Protein AF-A0A126QYE1-F1 (afdb_monomer)

Organism: Methanobrevibacter olleyae (NCBI:txid294671)

Radius of gyration: 22.03 Å; Cα contacts (8 Å, |Δi|>4): 77; chains: 1; bounding box: 41×44×83 Å

Secondary structure (DSSP, 8-state):
---------TTHHHHHHHHHHHHHHHHHHHHHHHHHHHHHHHHHHHHHHHTT-HHHHHHHHHHHHHHHHHHHHHHTT-GGGHHHHHHHHHHHHHHHHHHH-GGGGGGHHHHHHHHHHHHHHHHHHHTT-TTHHHHHHHHHHHHHHHHHHIIIIISPPPTT--HHHHHHHHHHHHT-

Mean predicted aligned error: 11.93 Å

pLDDT: mean 76.47, std 18.69, range [30.73, 95.38]

Foldseek 3Di:
DDDDDDDDDPDPPVVVVVVVLVVVVVLLVVLLVLLVVLLCLLVVCLVVLVVCPPVVLPVSLVVNLVSLVVNLVSQVVDPVCPVVSVLSVLLSVLSNLQSVDSVSSVCSVVSSVLSVLSSVLSVCVNVVHPCSVVSSVVSVVVSVVVSVCCVPPPDDQDPPDDPVVVVVVVVVVVVD

Nearest PDB structures (foldseek):
  6ch3-assembly1_B  TM=4.188E-01  e=4.923E-01  Salmonella enterica subsp. enterica serovar Typhimurium str. LT2
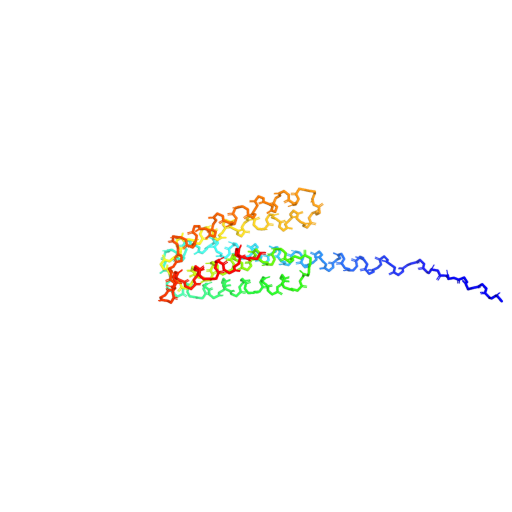  4tx5-assembly1_B  TM=2.269E-01  e=2.886E+00  Homo sapiens
  8to0-assembly1_C  TM=2.360E-01  e=3.908E+00  Mus musculus
  6jx6-assembly1_D  TM=2.656E-01  e=5.031E+00  Homo sapiens

Structure (mmCIF, N/CA/C/O backbone):
data_AF-A0A126QYE1-F1
#
_entry.id   AF-A0A126QYE1-F1
#
loop_
_atom_site.group_PDB
_atom_site.id
_atom_site.type_symbol
_atom_site.label_atom_id
_atom_site.label_alt_id
_atom_site.label_comp_id
_atom_site.label_asym_id
_atom_site.label_entity_id
_atom_site.label_seq_id
_atom_site.pdbx_PDB_ins_code
_atom_site.Cartn_x
_atom_site.Cartn_y
_atom_site.Cartn_z
_atom_site.occupancy
_atom_site.B_iso_or_equiv
_atom_site.auth_seq_id
_atom_site.auth_comp_id
_atom_site.auth_asym_id
_atom_site.auth_atom_id
_atom_site.pdbx_PDB_model_num
ATOM 1 N N . MET A 1 1 ? 14.320 -0.295 -64.058 1.00 38.69 1 MET A N 1
ATOM 2 C CA . MET A 1 1 ? 14.955 -0.564 -62.752 1.00 38.69 1 MET A CA 1
ATOM 3 C C . MET A 1 1 ? 15.307 0.781 -62.155 1.00 38.69 1 MET A C 1
ATOM 5 O O . MET A 1 1 ? 16.331 1.347 -62.508 1.00 38.69 1 MET A O 1
ATOM 9 N N . GLU A 1 2 ? 14.401 1.340 -61.362 1.00 30.92 2 GLU A N 1
ATOM 10 C CA . GLU A 1 2 ? 14.647 2.587 -60.639 1.00 30.92 2 GLU A CA 1
ATOM 11 C C . GLU A 1 2 ? 15.232 2.238 -59.271 1.00 30.92 2 GLU A C 1
ATOM 13 O O . GLU A 1 2 ? 14.629 1.503 -58.490 1.00 30.92 2 GLU A O 1
ATOM 18 N N . HIS A 1 3 ? 16.442 2.728 -59.012 1.00 32.00 3 HIS A N 1
ATOM 19 C CA . HIS A 1 3 ? 17.032 2.729 -57.683 1.00 32.00 3 HIS A CA 1
ATOM 20 C C . HIS A 1 3 ? 16.332 3.806 -56.852 1.00 32.00 3 HIS A C 1
ATOM 22 O O . HIS A 1 3 ? 16.563 4.995 -57.055 1.00 32.00 3 HIS A O 1
ATOM 28 N N . VAL A 1 4 ? 15.493 3.388 -55.906 1.00 31.09 4 VAL A N 1
ATOM 29 C CA . VAL A 1 4 ? 14.988 4.272 -54.853 1.00 31.09 4 VAL A CA 1
ATOM 30 C C . VAL A 1 4 ? 16.037 4.313 -53.745 1.00 31.09 4 VAL A C 1
ATOM 32 O O . VAL A 1 4 ? 16.202 3.362 -52.982 1.00 31.09 4 VAL A O 1
ATOM 35 N N . THR A 1 5 ? 16.785 5.408 -53.675 1.00 33.50 5 THR A N 1
ATOM 36 C CA . THR A 1 5 ? 17.627 5.746 -52.528 1.00 33.50 5 THR A CA 1
ATOM 37 C C . THR A 1 5 ? 16.750 6.339 -51.426 1.00 33.50 5 THR A C 1
ATOM 39 O O . THR A 1 5 ? 16.249 7.456 -51.536 1.00 33.50 5 THR A O 1
ATOM 42 N N . ASN A 1 6 ? 16.562 5.590 -50.337 1.00 32.25 6 ASN A N 1
ATOM 43 C CA . ASN A 1 6 ? 15.947 6.112 -49.119 1.00 32.25 6 ASN A CA 1
ATOM 44 C C . ASN A 1 6 ? 16.922 7.071 -48.420 1.00 32.25 6 ASN A C 1
ATOM 46 O O . ASN A 1 6 ? 17.883 6.646 -47.781 1.00 32.25 6 ASN A O 1
ATOM 50 N N . ASN A 1 7 ? 16.653 8.372 -48.530 1.00 30.73 7 ASN A N 1
ATOM 51 C CA . ASN A 1 7 ? 17.264 9.400 -47.692 1.00 30.73 7 ASN A CA 1
ATOM 52 C C . ASN A 1 7 ? 16.690 9.301 -46.270 1.00 30.73 7 ASN A C 1
ATOM 54 O O . ASN A 1 7 ? 15.554 9.702 -46.020 1.00 30.73 7 ASN A O 1
ATOM 58 N N . ILE A 1 8 ? 17.484 8.794 -45.328 1.00 38.12 8 ILE A N 1
ATOM 59 C CA . ILE A 1 8 ? 17.192 8.902 -43.895 1.00 38.12 8 ILE A CA 1
ATOM 60 C C . ILE A 1 8 ? 17.607 10.310 -43.451 1.00 38.12 8 ILE A C 1
ATOM 62 O O . ILE A 1 8 ? 18.790 10.643 -43.468 1.00 38.12 8 ILE A O 1
ATOM 66 N N . MET A 1 9 ? 16.642 11.150 -43.059 1.00 36.06 9 MET A N 1
ATOM 67 C CA . MET A 1 9 ? 16.925 12.440 -42.417 1.00 36.06 9 MET A CA 1
ATOM 68 C C . MET A 1 9 ? 17.463 12.218 -40.989 1.00 36.06 9 MET A C 1
ATOM 70 O O . MET A 1 9 ? 16.742 11.653 -40.159 1.00 36.06 9 MET A O 1
ATOM 74 N N . PRO A 1 10 ? 18.673 12.699 -40.650 1.00 39.03 10 PRO A N 1
ATOM 75 C CA . PRO A 1 10 ? 19.193 12.641 -39.293 1.00 39.03 10 PRO A CA 1
ATOM 76 C C . PRO A 1 10 ? 18.601 13.808 -38.490 1.00 39.03 10 PRO A C 1
ATOM 78 O O . PRO A 1 10 ? 18.886 14.968 -38.768 1.00 39.03 10 PRO A O 1
ATOM 81 N N . GLY A 1 11 ? 17.737 13.519 -37.513 1.00 41.34 11 GLY A N 1
ATOM 82 C CA . GLY A 1 11 ? 17.263 14.550 -36.576 1.00 41.34 11 GLY A CA 1
ATOM 83 C C . GLY A 1 11 ? 15.919 14.296 -35.894 1.00 41.34 11 GLY A C 1
ATOM 84 O O . GLY A 1 11 ? 15.690 14.824 -34.813 1.00 41.34 11 GLY A O 1
ATOM 85 N N . LYS A 1 12 ? 15.035 13.458 -36.454 1.00 33.12 12 LYS A N 1
ATOM 86 C CA . LYS A 1 12 ? 13.706 13.206 -35.851 1.00 33.12 12 LYS A CA 1
ATOM 87 C C . LYS A 1 12 ? 13.670 12.106 -34.783 1.00 33.12 12 LYS A C 1
ATOM 89 O O . LYS A 1 12 ? 12.754 12.099 -33.972 1.00 33.12 12 LYS A O 1
ATOM 94 N N . SER A 1 13 ? 14.661 11.212 -34.742 1.00 33.72 13 SER A N 1
ATOM 95 C CA . SER A 1 13 ? 14.666 10.077 -33.801 1.00 33.72 13 SER A CA 1
ATOM 96 C C . SER A 1 13 ? 15.082 10.448 -32.372 1.00 33.72 13 SER A C 1
ATOM 98 O O . SER A 1 13 ? 14.733 9.733 -31.442 1.00 33.72 13 SER A O 1
ATOM 100 N N . ILE A 1 14 ? 15.825 11.543 -32.186 1.00 36.34 14 ILE A N 1
ATOM 101 C CA . ILE A 1 14 ? 16.413 11.902 -30.883 1.00 36.34 14 ILE A CA 1
ATOM 102 C C . ILE A 1 14 ? 15.416 12.701 -30.024 1.00 36.34 14 ILE A C 1
ATOM 104 O O . ILE A 1 14 ? 15.383 12.541 -28.809 1.00 36.34 14 ILE A O 1
ATOM 108 N N . ILE A 1 15 ? 14.555 13.503 -30.660 1.00 35.28 15 ILE A N 1
ATOM 109 C CA . ILE A 1 15 ? 13.622 14.415 -29.976 1.00 35.28 15 ILE A CA 1
ATOM 110 C C . ILE A 1 15 ? 12.468 13.642 -29.312 1.00 35.28 15 ILE A C 1
ATOM 112 O O . ILE A 1 15 ? 12.105 13.920 -28.176 1.00 35.28 15 ILE A O 1
ATOM 116 N N . ILE A 1 16 ? 11.945 12.599 -29.970 1.00 35.03 16 ILE A N 1
ATOM 117 C CA . ILE A 1 16 ? 10.863 11.771 -29.408 1.00 35.03 16 ILE A CA 1
ATOM 118 C C . ILE A 1 16 ? 11.362 10.991 -28.184 1.00 35.03 16 ILE A C 1
ATOM 120 O O . ILE A 1 16 ? 10.652 10.892 -27.188 1.00 35.03 16 ILE A O 1
ATOM 124 N N . GLN A 1 17 ? 12.600 10.487 -28.229 1.00 34.75 17 GLN A N 1
ATOM 125 C CA . GLN A 1 17 ? 13.219 9.788 -27.104 1.00 34.75 17 GLN A CA 1
ATOM 126 C C . GLN A 1 17 ? 13.486 10.741 -25.931 1.00 34.75 17 GLN A C 1
ATOM 128 O O . GLN A 1 17 ? 13.186 10.386 -24.795 1.00 34.75 17 GLN A O 1
ATOM 133 N N . SER A 1 18 ? 13.981 11.961 -26.181 1.00 38.16 18 SER A N 1
ATOM 134 C CA . SER A 1 18 ? 14.217 12.937 -25.108 1.00 38.16 18 SER A CA 1
ATOM 135 C C . SER A 1 18 ? 12.928 13.427 -24.452 1.00 38.16 18 SER A C 1
ATOM 137 O O . SER A 1 18 ? 12.895 13.593 -23.234 1.00 38.16 18 SER A O 1
ATOM 139 N N . ASP A 1 19 ? 11.857 13.612 -25.226 1.00 31.66 19 ASP A N 1
ATOM 140 C CA . ASP A 1 19 ? 10.563 14.047 -24.694 1.00 31.66 19 ASP A CA 1
ATOM 141 C C . ASP A 1 19 ? 9.901 12.941 -23.862 1.00 31.66 19 ASP A C 1
ATOM 143 O O . ASP A 1 19 ? 9.426 13.229 -22.762 1.00 31.66 19 ASP A O 1
ATOM 147 N N . TYR A 1 20 ? 9.971 11.678 -24.308 1.00 44.31 20 TYR A N 1
ATOM 148 C CA . TYR A 1 20 ? 9.524 10.509 -23.533 1.00 44.31 20 TYR A CA 1
ATOM 149 C C . TYR A 1 20 ? 10.318 10.335 -22.233 1.00 44.31 20 TYR A C 1
ATOM 151 O O . TYR A 1 20 ? 9.738 10.086 -21.179 1.00 44.31 20 TYR A O 1
ATOM 159 N N . ILE A 1 21 ? 11.643 10.512 -22.285 1.00 51.72 21 ILE A N 1
ATOM 160 C CA . ILE A 1 21 ? 12.515 10.441 -21.104 1.00 51.72 21 ILE A CA 1
ATOM 161 C C . ILE A 1 21 ? 12.197 11.588 -20.129 1.00 51.72 21 ILE A C 1
ATOM 163 O O . ILE A 1 21 ? 12.148 11.365 -18.920 1.00 51.72 21 ILE A O 1
ATOM 167 N N . SER A 1 22 ? 11.924 12.803 -20.625 1.00 52.38 22 SER A N 1
ATOM 168 C CA . SER A 1 22 ? 11.596 13.954 -19.768 1.00 52.38 22 SER A CA 1
ATOM 169 C C . SER A 1 22 ? 10.194 13.870 -19.148 1.00 52.38 22 SER A C 1
ATOM 171 O O . SER A 1 22 ? 10.013 14.255 -17.991 1.00 52.38 22 SER A O 1
ATOM 173 N N . GLN A 1 23 ? 9.208 13.341 -19.882 1.00 56.47 23 GLN A N 1
ATOM 174 C CA . GLN A 1 23 ? 7.863 13.084 -19.360 1.00 56.47 23 GLN A CA 1
ATOM 175 C C . GLN A 1 23 ? 7.877 11.931 -18.354 1.00 56.47 23 GLN A C 1
ATOM 177 O O . GLN A 1 23 ? 7.268 12.056 -17.294 1.00 56.47 23 GLN A O 1
ATOM 182 N N . GLY A 1 24 ? 8.652 10.875 -18.623 1.00 60.72 24 GLY A N 1
ATOM 183 C CA . GLY A 1 24 ? 8.897 9.788 -17.676 1.00 60.72 24 GLY A CA 1
ATOM 184 C C . GLY A 1 24 ? 9.539 10.285 -16.379 1.00 60.72 24 GLY A C 1
ATOM 185 O O . GLY A 1 24 ? 9.059 9.965 -15.300 1.00 60.72 24 GLY A O 1
ATOM 186 N N . ALA A 1 25 ? 10.555 11.152 -16.457 1.00 63.41 25 ALA A N 1
ATOM 187 C CA . ALA A 1 25 ? 11.195 11.736 -15.275 1.00 63.41 25 ALA A CA 1
ATOM 188 C C . ALA A 1 25 ? 10.229 12.557 -14.401 1.00 63.41 25 ALA A C 1
ATOM 190 O O . ALA A 1 25 ? 10.211 12.381 -13.183 1.00 63.41 25 ALA A O 1
ATOM 191 N N . LYS A 1 26 ? 9.391 13.406 -15.012 1.00 69.69 26 LYS A N 1
ATOM 192 C CA . LYS A 1 26 ? 8.373 14.191 -14.289 1.00 69.69 26 LYS A CA 1
ATOM 193 C C . LYS A 1 26 ? 7.278 13.314 -13.683 1.00 69.69 26 LYS A C 1
ATOM 195 O O . LYS A 1 26 ? 6.835 13.589 -12.572 1.00 69.69 26 LYS A O 1
ATOM 200 N N . PHE A 1 27 ? 6.874 12.261 -14.393 1.00 73.19 27 PHE A N 1
ATOM 201 C CA . PHE A 1 27 ? 5.970 11.241 -13.870 1.00 73.19 27 PHE A CA 1
ATOM 202 C C . PHE A 1 27 ? 6.562 10.578 -12.617 1.00 73.19 27 PHE A C 1
ATOM 204 O O . PHE A 1 27 ? 5.890 10.508 -11.590 1.00 73.19 27 PHE A O 1
ATOM 211 N N . TYR A 1 28 ? 7.842 10.190 -12.656 1.00 73.38 28 TYR A N 1
ATOM 212 C CA . TYR A 1 28 ? 8.524 9.580 -11.510 1.00 73.38 28 TYR A CA 1
ATOM 213 C C . TYR A 1 28 ? 8.600 10.482 -10.296 1.00 73.38 28 TYR A C 1
ATOM 215 O O . TYR A 1 28 ? 8.347 10.028 -9.185 1.00 73.38 28 TYR A O 1
ATOM 223 N N . ASP A 1 29 ? 8.958 11.747 -10.497 1.00 79.94 29 ASP A N 1
ATOM 224 C CA . ASP A 1 29 ? 9.038 12.691 -9.389 1.00 79.94 29 ASP A CA 1
ATOM 225 C C . ASP A 1 29 ? 7.658 12.918 -8.769 1.00 79.94 29 ASP A C 1
ATOM 227 O O . ASP A 1 29 ? 7.537 12.900 -7.548 1.00 79.94 29 ASP A O 1
ATOM 231 N N . SER A 1 30 ? 6.607 13.035 -9.587 1.00 79.75 30 SER A N 1
ATOM 232 C CA . SER A 1 30 ? 5.231 13.166 -9.095 1.00 79.75 30 SER A CA 1
ATOM 233 C C . SER A 1 30 ? 4.785 11.946 -8.290 1.00 79.75 30 SER A C 1
ATOM 235 O O . SER A 1 30 ? 4.211 12.100 -7.217 1.00 79.75 30 SER A O 1
ATOM 237 N N . PHE A 1 31 ? 5.062 10.742 -8.786 1.00 82.56 31 PHE A N 1
ATOM 238 C CA . PHE A 1 31 ? 4.667 9.497 -8.136 1.00 82.56 31 PHE A CA 1
ATOM 239 C C . PHE A 1 31 ? 5.421 9.260 -6.818 1.00 82.56 31 PHE A C 1
ATOM 241 O O . PHE A 1 31 ? 4.807 8.994 -5.787 1.00 82.56 31 PHE A O 1
ATOM 248 N N . VAL A 1 32 ? 6.747 9.435 -6.813 1.00 86.50 32 VAL A N 1
ATOM 249 C CA . VAL A 1 32 ? 7.560 9.301 -5.592 1.00 86.50 32 VAL A CA 1
ATOM 250 C C . VAL A 1 32 ? 7.191 10.365 -4.560 1.00 86.50 32 VAL A C 1
ATOM 252 O O . VAL A 1 32 ? 7.166 10.064 -3.367 1.00 86.50 32 VAL A O 1
ATOM 255 N N . ASN A 1 33 ? 6.901 11.597 -4.984 1.00 87.81 33 ASN A N 1
ATOM 256 C CA . ASN A 1 33 ? 6.452 12.641 -4.065 1.00 87.81 33 ASN A CA 1
ATOM 257 C C . ASN A 1 33 ? 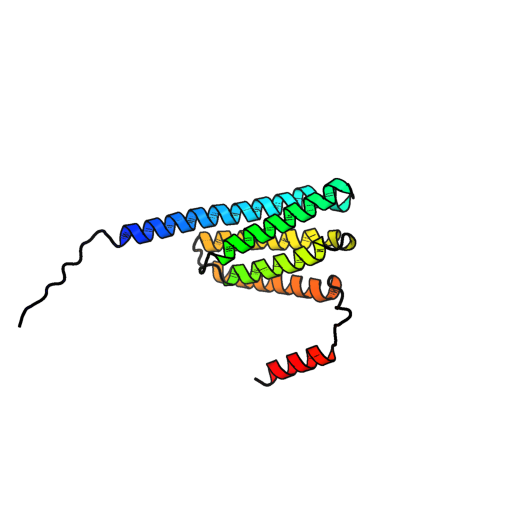5.086 12.303 -3.463 1.00 87.81 33 ASN A C 1
ATOM 259 O O . ASN A 1 33 ? 4.951 12.396 -2.250 1.00 87.81 33 ASN A O 1
ATOM 263 N N . ALA A 1 34 ? 4.130 11.814 -4.258 1.00 86.75 34 ALA A N 1
ATOM 264 C CA . ALA A 1 34 ? 2.830 11.383 -3.745 1.00 86.75 34 ALA A CA 1
ATOM 265 C C . ALA A 1 34 ? 2.960 10.237 -2.720 1.00 86.75 34 ALA A C 1
ATOM 267 O O . ALA A 1 34 ? 2.339 10.277 -1.661 1.00 86.75 34 ALA A O 1
ATOM 268 N N . LEU A 1 35 ? 3.838 9.255 -2.969 1.00 89.31 35 LEU A N 1
ATOM 269 C CA . LEU A 1 35 ? 4.141 8.196 -1.995 1.00 89.31 35 LEU A CA 1
ATOM 270 C C . LEU A 1 35 ? 4.773 8.742 -0.704 1.00 89.31 35 LEU A C 1
ATOM 272 O O . LEU A 1 35 ? 4.446 8.283 0.391 1.00 89.31 35 LEU A O 1
ATOM 276 N N . LYS A 1 36 ? 5.682 9.720 -0.810 1.00 90.88 36 LYS A N 1
ATOM 277 C CA . LYS A 1 36 ? 6.291 10.376 0.358 1.00 90.88 36 LYS A CA 1
ATOM 278 C C . LYS A 1 36 ? 5.263 11.172 1.156 1.00 90.88 36 LYS A C 1
ATOM 280 O O . LYS A 1 36 ? 5.252 11.057 2.376 1.00 90.88 36 LYS A O 1
ATOM 285 N N . GLU A 1 37 ? 4.385 11.912 0.487 1.00 89.06 37 GLU A N 1
ATOM 286 C CA . GLU A 1 37 ? 3.282 12.639 1.121 1.00 89.06 37 GLU A CA 1
ATOM 287 C C . GLU A 1 37 ? 2.346 11.674 1.854 1.00 89.06 37 GLU A C 1
ATOM 289 O O . GLU A 1 37 ? 2.059 11.882 3.031 1.00 89.06 37 GLU A O 1
ATOM 294 N N . LEU A 1 38 ? 1.954 10.561 1.225 1.00 88.69 38 LEU A N 1
ATOM 295 C CA . LEU A 1 38 ? 1.172 9.506 1.875 1.00 88.69 38 LEU A CA 1
ATOM 296 C C . LEU A 1 38 ? 1.887 8.957 3.120 1.00 88.69 38 LEU A C 1
ATOM 298 O O . LEU A 1 38 ? 1.288 8.868 4.195 1.00 88.69 38 LEU A O 1
ATOM 302 N N . LYS A 1 39 ? 3.182 8.636 3.007 1.00 90.31 39 LYS A N 1
ATOM 303 C CA . LYS A 1 39 ? 4.004 8.182 4.137 1.00 90.31 39 LYS A CA 1
ATOM 304 C C . LYS A 1 39 ? 4.025 9.209 5.268 1.00 90.31 39 LYS A C 1
ATOM 306 O O . LYS A 1 39 ? 3.911 8.822 6.430 1.00 90.31 39 LYS A O 1
ATOM 311 N N . GLU A 1 40 ? 4.171 10.494 4.962 1.00 86.06 40 GLU A N 1
ATOM 312 C CA . GLU A 1 40 ? 4.162 11.578 5.948 1.00 86.06 40 GLU A CA 1
ATOM 313 C C . GLU A 1 40 ? 2.785 11.752 6.597 1.00 86.06 40 GLU A C 1
ATOM 315 O O . GLU A 1 40 ? 2.705 11.921 7.817 1.00 86.06 40 GLU A O 1
ATOM 320 N N . ILE A 1 41 ? 1.697 11.659 5.825 1.00 81.75 41 ILE A N 1
ATOM 321 C CA . ILE A 1 41 ? 0.319 11.715 6.332 1.00 81.75 41 ILE A CA 1
ATOM 322 C C . ILE A 1 41 ? 0.082 10.580 7.324 1.00 81.75 41 ILE A C 1
ATOM 324 O O . ILE A 1 41 ? -0.410 10.837 8.422 1.00 81.75 41 ILE A O 1
ATOM 328 N N . ILE A 1 42 ? 0.454 9.347 6.974 1.00 81.94 42 ILE A N 1
ATO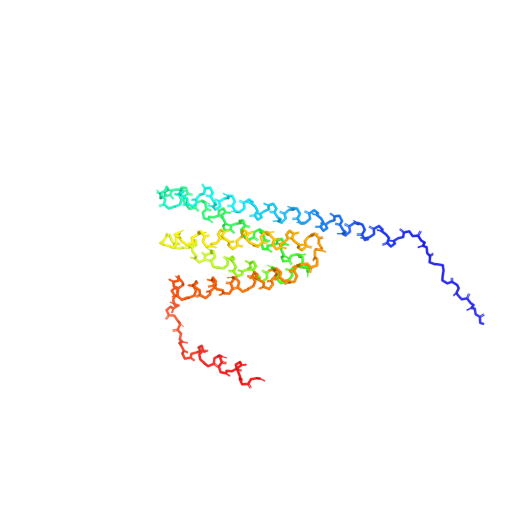M 329 C CA . ILE A 1 42 ? 0.284 8.201 7.869 1.00 81.94 42 ILE A CA 1
ATOM 330 C C . ILE A 1 42 ? 1.218 8.361 9.084 1.00 81.94 42 ILE A C 1
ATOM 332 O O . ILE A 1 42 ? 0.753 8.313 10.218 1.00 81.94 42 ILE A O 1
ATOM 336 N N . SER A 1 43 ? 2.504 8.672 8.887 1.00 79.25 43 SER A N 1
ATOM 337 C CA . SER A 1 43 ? 3.501 8.782 9.973 1.00 79.25 43 SER A CA 1
ATOM 338 C C . SER A 1 43 ? 3.158 9.870 10.995 1.00 79.25 43 SER A C 1
ATOM 340 O O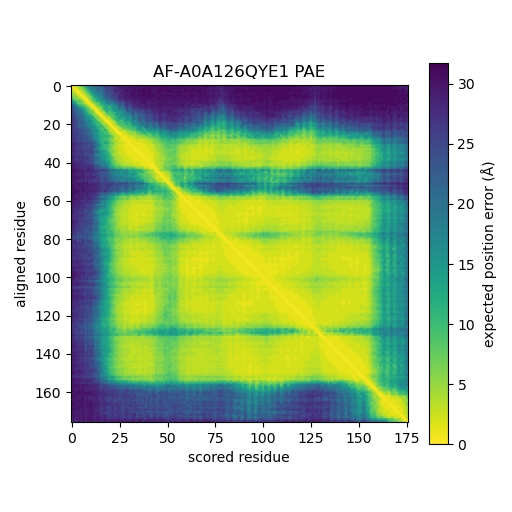 . SER A 1 43 ? 3.200 9.638 12.199 1.00 79.25 43 SER A O 1
ATOM 342 N N . SER A 1 44 ? 2.777 11.065 10.532 1.00 69.75 44 SER A N 1
ATOM 343 C CA . SER A 1 44 ? 2.442 12.207 11.400 1.00 69.75 44 SER A CA 1
ATOM 344 C C . SER A 1 44 ? 1.103 12.057 12.123 1.00 69.75 44 SER A C 1
ATOM 346 O O . SER A 1 44 ? 0.748 12.894 12.966 1.00 69.75 44 SER A O 1
ATOM 348 N N . LYS A 1 45 ? 0.327 11.025 11.770 1.00 65.00 45 LYS A N 1
ATOM 349 C CA . LYS A 1 45 ? -1.038 10.867 12.249 1.00 65.00 45 LYS A CA 1
ATOM 350 C C . LYS A 1 45 ? -1.355 9.481 12.815 1.00 65.00 45 LYS A C 1
ATOM 352 O O . LYS A 1 45 ? -2.384 9.391 13.464 1.00 65.00 45 LYS A O 1
ATOM 357 N N . VAL A 1 46 ? -0.485 8.469 12.722 1.00 64.94 46 VAL A N 1
ATOM 358 C CA . VAL A 1 46 ? -0.625 7.194 13.464 1.00 64.94 46 VAL A CA 1
ATOM 359 C C . VAL A 1 46 ? -0.777 7.454 14.965 1.00 64.94 46 VAL A C 1
ATOM 361 O O . VAL A 1 46 ? -1.730 6.966 15.561 1.00 64.94 46 VAL A O 1
ATOM 364 N N . GLU A 1 47 ? 0.047 8.320 15.564 1.00 62.31 47 GLU A N 1
ATOM 365 C CA . GLU A 1 47 ? -0.118 8.701 16.978 1.00 62.31 47 GLU A CA 1
ATOM 366 C C . GLU A 1 47 ? -1.467 9.397 17.239 1.00 62.31 47 GLU A C 1
ATOM 368 O O . GLU A 1 47 ? -2.158 9.086 18.205 1.00 62.31 47 GLU A O 1
ATOM 373 N N . LYS A 1 48 ? -1.911 10.298 16.353 1.00 63.44 48 LYS A N 1
ATOM 374 C CA . LYS A 1 48 ? -3.187 11.031 16.506 1.00 63.44 48 LYS A CA 1
ATOM 375 C C . LYS A 1 48 ? -4.418 10.140 16.307 1.00 63.44 48 LYS A C 1
ATOM 377 O O . LYS A 1 48 ? -5.438 10.338 16.965 1.00 63.44 48 LYS A O 1
ATOM 382 N N . ILE A 1 49 ? -4.315 9.165 15.405 1.00 61.88 49 ILE A N 1
ATOM 383 C CA . ILE A 1 49 ? -5.314 8.133 15.126 1.00 61.88 49 ILE A CA 1
ATOM 384 C C . ILE A 1 49 ? -5.450 7.215 16.343 1.00 61.88 49 ILE A C 1
ATOM 386 O O . ILE A 1 49 ? -6.561 6.996 16.823 1.00 61.88 49 ILE A O 1
ATOM 390 N N . VAL A 1 50 ? -4.324 6.727 16.872 1.00 59.00 50 VAL A N 1
ATOM 391 C CA . VAL A 1 50 ? -4.277 5.853 18.054 1.00 59.00 50 VAL A CA 1
ATOM 392 C C . VAL A 1 50 ? -4.775 6.582 19.312 1.00 59.00 50 VAL A C 1
ATOM 394 O O . VAL A 1 50 ? -5.414 5.967 20.164 1.00 59.00 50 VAL A O 1
ATOM 397 N N . HIS A 1 51 ? -4.558 7.898 19.421 1.00 64.88 51 HIS A N 1
ATOM 398 C CA . HIS A 1 51 ? -4.991 8.720 20.563 1.00 64.88 51 HIS A CA 1
ATOM 399 C C . HIS A 1 51 ? -6.383 9.372 20.422 1.00 64.88 51 HIS A C 1
ATOM 401 O O . HIS A 1 51 ? -6.800 10.122 21.303 1.00 64.88 51 HIS A O 1
ATOM 407 N N . ASN A 1 52 ? -7.149 9.002 19.391 1.00 55.62 52 ASN A N 1
ATOM 408 C CA . ASN A 1 52 ? -8.610 9.136 19.325 1.00 55.62 52 ASN A CA 1
ATOM 409 C C . ASN A 1 52 ? -9.189 10.573 19.358 1.00 55.62 52 ASN A C 1
ATOM 411 O O . ASN A 1 52 ? -10.200 10.846 20.009 1.00 55.62 52 ASN A O 1
ATOM 415 N N . GLU A 1 53 ? -8.614 11.501 18.589 1.00 61.28 53 GLU A N 1
ATOM 416 C CA . GLU A 1 53 ? -9.274 12.781 18.282 1.00 61.28 53 GLU A CA 1
ATOM 417 C C . GLU A 1 53 ? -10.400 12.559 17.240 1.00 61.28 53 GLU A C 1
ATOM 419 O O . GLU A 1 53 ? -10.187 12.649 16.029 1.00 61.28 53 GLU A O 1
ATOM 424 N N . GLU A 1 54 ? -11.618 12.227 17.696 1.00 54.84 54 GLU A N 1
ATOM 425 C CA . GLU A 1 54 ? -12.715 11.666 16.873 1.00 54.84 54 GLU A CA 1
ATOM 426 C C . GLU A 1 54 ? -12.997 12.390 15.543 1.00 54.84 54 GLU A C 1
ATOM 428 O O . GLU A 1 54 ? -13.086 11.736 14.500 1.00 54.84 54 GLU A O 1
ATOM 433 N N . LYS A 1 55 ? -13.106 13.726 15.535 1.00 54.75 55 LYS A N 1
ATOM 434 C CA . LYS A 1 55 ? -13.363 14.495 14.298 1.00 54.75 55 LYS A CA 1
ATOM 435 C C . LYS A 1 55 ? -12.157 14.552 13.359 1.00 54.75 55 LYS A C 1
ATOM 437 O O . LYS A 1 55 ? -12.342 14.577 12.147 1.00 54.75 55 LYS A O 1
ATOM 442 N N . SER A 1 56 ? -10.946 14.540 13.911 1.00 58.38 56 SER A N 1
ATOM 443 C CA . SER A 1 56 ? -9.693 14.510 13.148 1.00 58.38 56 SER A CA 1
ATOM 444 C C . SER A 1 56 ? -9.520 13.158 12.444 1.00 58.38 56 SER A C 1
ATOM 446 O O . SER A 1 56 ? -9.100 13.108 11.293 1.00 58.38 56 SER A O 1
ATOM 448 N N . SER A 1 57 ? -9.953 12.065 13.089 1.00 67.00 57 SER A N 1
ATOM 449 C CA . SER A 1 57 ? -9.785 10.696 12.577 1.00 67.00 57 SER A CA 1
ATOM 450 C C . SER A 1 57 ? -10.557 10.384 11.287 1.00 67.00 57 SER A C 1
ATOM 452 O O . SER A 1 57 ? -10.045 9.653 10.450 1.00 67.00 57 SER A O 1
ATOM 454 N N . THR A 1 58 ? -11.763 10.937 11.091 1.00 76.38 58 THR A N 1
ATOM 455 C CA . THR A 1 58 ? -12.596 10.598 9.914 1.00 76.38 58 THR A CA 1
ATOM 456 C C . THR A 1 58 ? -12.113 11.303 8.650 1.00 76.38 58 THR A C 1
ATOM 458 O O . THR A 1 58 ? -11.936 10.656 7.625 1.00 76.38 58 THR A O 1
ATOM 461 N N . GLN A 1 59 ? -11.853 12.615 8.727 1.00 78.94 59 GLN A N 1
ATOM 462 C CA . GLN A 1 59 ? -11.307 13.362 7.589 1.00 78.94 59 GLN A CA 1
ATOM 463 C C . GLN A 1 59 ? -9.942 12.805 7.181 1.00 78.94 59 GLN A C 1
ATOM 465 O O . GLN A 1 59 ? -9.663 12.634 6.007 1.00 78.94 59 GLN A O 1
ATOM 470 N N . LEU A 1 60 ? -9.125 12.440 8.163 1.00 77.50 60 LEU A N 1
ATOM 471 C CA . LEU A 1 60 ? -7.839 11.811 7.928 1.00 77.50 60 LEU A CA 1
ATOM 472 C C . LEU A 1 60 ? -7.934 10.485 7.161 1.00 77.50 60 LEU A C 1
ATOM 474 O O . LEU A 1 60 ? -7.174 10.275 6.222 1.00 77.50 60 LEU A O 1
ATOM 478 N N . VAL A 1 61 ? -8.849 9.592 7.541 1.00 86.81 61 VAL A N 1
ATOM 479 C CA . VAL A 1 61 ? -9.059 8.342 6.794 1.00 86.81 61 VAL A CA 1
ATOM 480 C C . VAL A 1 61 ? -9.409 8.637 5.338 1.00 86.81 61 VAL A C 1
ATOM 482 O O . VAL A 1 61 ? -8.848 7.999 4.451 1.00 86.81 61 VAL A O 1
ATOM 485 N N . LEU A 1 62 ? -10.281 9.621 5.093 1.00 87.38 62 LEU A N 1
ATOM 486 C CA . LEU A 1 62 ? -10.625 10.049 3.737 1.00 87.38 62 LEU A CA 1
ATOM 487 C C . LEU A 1 62 ? -9.394 10.570 2.988 1.00 87.38 62 LEU A C 1
ATOM 489 O O . LEU A 1 62 ? -9.119 10.073 1.903 1.00 87.38 62 LEU A O 1
ATOM 493 N N . ASP A 1 63 ? -8.605 11.464 3.592 1.00 85.00 63 ASP A N 1
ATOM 494 C CA . ASP A 1 63 ? -7.383 12.007 2.980 1.00 85.00 63 ASP A CA 1
ATOM 495 C C . ASP A 1 63 ? -6.388 10.888 2.602 1.00 85.00 63 ASP A C 1
ATOM 497 O O . ASP A 1 63 ? -5.763 10.926 1.540 1.00 85.00 63 ASP A O 1
ATOM 501 N N . ILE A 1 64 ? -6.231 9.871 3.464 1.00 88.75 64 ILE A N 1
ATOM 502 C CA . ILE A 1 64 ? -5.361 8.715 3.197 1.00 88.75 64 ILE A CA 1
ATOM 503 C C . ILE A 1 64 ? -5.914 7.893 2.031 1.00 88.75 64 ILE A C 1
ATOM 505 O O . ILE A 1 64 ? -5.163 7.567 1.113 1.00 88.75 64 ILE A O 1
ATOM 509 N N . LYS A 1 65 ? -7.212 7.569 2.043 1.00 92.44 65 LYS A N 1
ATOM 510 C CA . LYS A 1 65 ? -7.845 6.789 0.971 1.00 92.44 65 LYS A CA 1
ATOM 511 C C . LYS A 1 65 ? -7.773 7.511 -0.374 1.00 92.44 65 LYS A C 1
ATOM 513 O O . LYS A 1 65 ? -7.368 6.906 -1.359 1.00 92.44 65 LYS A O 1
ATOM 518 N N . GLU A 1 66 ? -8.074 8.807 -0.404 1.00 91.56 66 GLU A N 1
ATOM 519 C CA . GLU A 1 66 ? -7.938 9.646 -1.602 1.00 91.56 66 GLU A CA 1
ATOM 520 C C . GLU A 1 66 ? -6.494 9.681 -2.117 1.00 91.56 66 GLU A C 1
ATOM 522 O O . GLU A 1 66 ? -6.265 9.615 -3.325 1.00 91.56 66 GLU A O 1
ATOM 527 N N . SER A 1 67 ? -5.510 9.727 -1.214 1.00 91.00 67 SER A N 1
ATOM 528 C CA . SER A 1 67 ? -4.093 9.673 -1.590 1.00 91.00 67 SER A CA 1
ATOM 529 C C . SER A 1 67 ? -3.735 8.338 -2.247 1.00 91.00 67 SER A C 1
ATOM 531 O O . SER A 1 67 ? -3.076 8.328 -3.284 1.00 91.00 67 SER A O 1
ATOM 533 N N . PHE A 1 68 ? -4.195 7.215 -1.692 1.00 94.12 68 PHE A N 1
ATOM 534 C CA . PHE A 1 68 ? -4.004 5.896 -2.298 1.00 94.12 68 PHE A CA 1
ATOM 535 C C . PHE A 1 68 ? -4.640 5.789 -3.690 1.00 94.12 68 PHE A C 1
ATOM 537 O O . PHE A 1 68 ? -3.964 5.356 -4.620 1.00 94.12 68 PHE A O 1
ATOM 544 N N . GLU A 1 69 ? -5.898 6.211 -3.849 1.00 92.88 69 GLU A N 1
ATOM 545 C CA . GLU A 1 69 ? -6.590 6.208 -5.149 1.00 92.88 69 GLU A CA 1
ATOM 546 C C . GLU A 1 69 ? -5.843 7.064 -6.181 1.00 92.88 69 GLU A C 1
ATOM 548 O O . GLU A 1 69 ? -5.570 6.616 -7.290 1.00 92.88 69 GLU A O 1
ATOM 553 N N . SER A 1 70 ? -5.417 8.271 -5.795 1.00 90.56 70 SER A N 1
ATOM 554 C CA . SER A 1 70 ? -4.641 9.165 -6.663 1.00 90.56 70 SER A CA 1
ATOM 555 C C . SER A 1 70 ? -3.325 8.529 -7.128 1.00 90.56 70 SER A C 1
ATOM 557 O O . SER A 1 70 ? -2.945 8.637 -8.296 1.00 90.56 70 SER A O 1
ATOM 559 N N . ILE A 1 71 ? -2.625 7.835 -6.229 1.00 90.81 71 ILE A N 1
ATOM 560 C CA . ILE A 1 71 ? -1.363 7.154 -6.539 1.00 90.81 71 ILE A CA 1
ATOM 561 C C . ILE A 1 71 ? -1.595 5.959 -7.475 1.00 90.81 71 ILE A C 1
ATOM 563 O O . ILE A 1 71 ? -0.838 5.782 -8.434 1.00 90.81 71 ILE A O 1
ATOM 567 N N . GLU A 1 72 ? -2.647 5.170 -7.249 1.00 90.62 72 GLU A N 1
ATOM 568 C CA . GLU A 1 72 ? -3.016 4.063 -8.137 1.00 90.62 72 GLU A CA 1
ATOM 569 C C . GLU A 1 72 ? -3.380 4.570 -9.541 1.00 90.62 72 GLU A C 1
ATOM 571 O O . GLU A 1 72 ? -2.880 4.048 -10.538 1.00 90.62 72 GLU A O 1
ATOM 576 N N . ASP A 1 73 ? -4.153 5.653 -9.629 1.00 86.69 73 ASP A N 1
ATOM 577 C CA . ASP A 1 73 ? -4.515 6.325 -10.882 1.00 86.69 73 ASP A CA 1
ATOM 578 C C . ASP A 1 73 ? -3.303 6.843 -11.667 1.00 86.69 73 ASP A C 1
ATOM 580 O O . ASP A 1 73 ? -3.366 7.006 -12.894 1.00 86.69 73 ASP A O 1
ATOM 584 N N . ILE A 1 74 ? -2.217 7.189 -10.972 1.00 85.19 74 ILE A N 1
ATOM 585 C CA . ILE A 1 74 ? -0.940 7.565 -11.584 1.00 85.19 74 ILE A CA 1
ATOM 586 C C . ILE A 1 74 ? -0.256 6.307 -12.133 1.00 85.19 74 ILE A C 1
ATOM 588 O O . ILE A 1 74 ? 0.129 6.296 -13.304 1.00 85.19 74 ILE A O 1
ATOM 592 N N . LEU A 1 75 ? -0.150 5.237 -11.339 1.00 84.38 75 LEU A N 1
ATOM 593 C CA . LEU A 1 75 ? 0.473 3.971 -11.753 1.00 84.38 75 LEU A CA 1
ATOM 594 C C . LEU A 1 75 ? -0.238 3.309 -12.933 1.00 84.38 75 LEU A C 1
ATOM 596 O O . LEU A 1 75 ? 0.423 2.917 -13.892 1.00 84.38 75 LEU A O 1
ATOM 600 N N . ALA A 1 76 ? -1.571 3.261 -12.918 1.00 85.31 76 ALA A N 1
ATOM 601 C CA . ALA A 1 76 ? -2.384 2.643 -13.966 1.00 85.31 76 ALA A CA 1
ATOM 602 C C . ALA A 1 76 ? -2.154 3.266 -15.357 1.00 85.31 76 ALA A C 1
ATOM 604 O O . ALA A 1 76 ? -2.383 2.634 -16.388 1.00 85.31 76 ALA A O 1
ATOM 605 N N . LYS A 1 77 ? -1.672 4.515 -15.410 1.00 83.06 77 LYS A N 1
ATOM 606 C CA . LYS A 1 77 ? -1.346 5.227 -16.657 1.00 83.06 77 LYS A CA 1
ATOM 607 C C . LYS A 1 77 ? 0.064 4.927 -17.174 1.00 83.06 77 LYS A C 1
ATOM 609 O O . LYS A 1 77 ? 0.446 5.469 -18.212 1.00 83.06 77 LYS A O 1
ATOM 614 N N . SER A 1 78 ? 0.839 4.093 -16.480 1.00 81.56 78 SER A N 1
ATOM 615 C CA . SER A 1 78 ? 2.242 3.813 -16.787 1.00 81.56 78 SER A CA 1
ATOM 616 C C . SER A 1 78 ? 2.490 2.325 -17.056 1.00 81.56 78 SER A C 1
ATOM 618 O O . SER A 1 78 ? 2.761 1.563 -16.130 1.00 81.56 78 SER A O 1
ATOM 620 N N . PRO A 1 79 ? 2.510 1.900 -18.335 1.00 78.25 79 PRO A N 1
ATOM 621 C CA . PRO A 1 79 ? 2.783 0.507 -18.711 1.00 78.25 79 PRO A CA 1
ATOM 622 C C . PRO A 1 79 ? 4.156 -0.015 -18.262 1.00 78.25 79 PRO A C 1
ATOM 624 O O . PRO A 1 79 ? 4.398 -1.212 -18.260 1.00 78.25 79 PRO A O 1
ATOM 627 N N . LEU A 1 80 ? 5.087 0.878 -17.909 1.00 79.38 80 LEU A N 1
ATOM 628 C CA . LEU A 1 80 ? 6.425 0.507 -17.442 1.00 79.38 80 LEU A CA 1
ATOM 629 C C . LEU A 1 80 ? 6.434 -0.007 -15.989 1.00 79.38 80 LEU A C 1
ATOM 631 O O . LEU A 1 80 ? 7.477 -0.476 -15.530 1.00 79.38 80 LEU A O 1
ATOM 635 N N . TYR A 1 81 ? 5.314 0.121 -15.269 1.00 81.56 81 TYR A N 1
ATOM 636 C CA . TYR A 1 81 ? 5.182 -0.161 -13.835 1.00 81.56 81 TYR A CA 1
ATOM 637 C C . TYR A 1 81 ? 4.048 -1.139 -13.546 1.00 81.56 81 TYR A C 1
ATOM 639 O O . TYR A 1 81 ? 3.372 -1.026 -12.532 1.00 81.56 81 TYR A O 1
ATOM 647 N N . GLU A 1 82 ? 3.807 -2.076 -14.458 1.00 84.56 82 GLU A N 1
ATOM 648 C CA . GLU A 1 82 ? 2.752 -3.077 -14.301 1.00 84.56 82 GLU A CA 1
ATOM 649 C C . GLU A 1 82 ? 2.951 -3.924 -13.030 1.00 84.56 82 GLU A C 1
ATOM 651 O O . GLU A 1 82 ? 2.033 -4.040 -12.221 1.00 84.56 82 GLU A O 1
ATOM 656 N N . ASP A 1 83 ? 4.169 -4.413 -12.779 1.00 85.06 83 ASP A N 1
ATOM 657 C CA . ASP A 1 83 ? 4.479 -5.186 -11.566 1.00 85.06 83 ASP A CA 1
ATOM 658 C C . ASP A 1 83 ? 4.272 -4.358 -10.285 1.00 85.06 83 ASP A C 1
ATOM 660 O O . ASP A 1 83 ? 3.729 -4.832 -9.279 1.00 85.06 83 ASP A O 1
ATOM 664 N N . GLU A 1 84 ? 4.681 -3.089 -10.310 1.00 88.25 84 GLU A N 1
ATOM 665 C CA . GLU A 1 84 ? 4.508 -2.188 -9.173 1.00 88.25 84 GLU A CA 1
ATOM 666 C C . GLU A 1 84 ? 3.072 -1.726 -8.985 1.00 88.25 84 GLU A C 1
ATOM 668 O O . GLU A 1 84 ? 2.684 -1.454 -7.853 1.00 88.25 84 GLU A O 1
ATOM 673 N N . TYR A 1 85 ? 2.277 -1.673 -10.052 1.00 90.00 85 TYR A N 1
ATOM 674 C CA . TYR A 1 85 ? 0.843 -1.446 -9.966 1.00 90.00 85 TYR A CA 1
ATOM 675 C C . TYR A 1 85 ? 0.182 -2.557 -9.150 1.00 90.00 85 TYR A C 1
ATOM 677 O O . TYR A 1 85 ? -0.435 -2.256 -8.133 1.00 90.00 85 TYR A O 1
ATOM 685 N N . PHE A 1 86 ? 0.397 -3.831 -9.500 1.00 89.06 86 PHE A N 1
ATOM 686 C CA . PHE A 1 86 ? -0.179 -4.952 -8.743 1.00 89.06 86 PHE A CA 1
ATOM 687 C C . PHE A 1 86 ? 0.280 -4.969 -7.285 1.00 89.06 86 PHE A C 1
ATOM 689 O O . PHE A 1 86 ? -0.519 -5.165 -6.368 1.00 89.06 86 PHE A O 1
ATOM 696 N N . THR A 1 87 ? 1.567 -4.703 -7.072 1.00 91.31 87 THR A N 1
ATOM 697 C CA . THR A 1 87 ? 2.141 -4.601 -5.732 1.00 91.31 87 THR A CA 1
ATOM 698 C C . THR A 1 87 ? 1.480 -3.483 -4.919 1.00 91.31 87 THR A C 1
ATOM 700 O O . THR A 1 87 ? 1.087 -3.686 -3.769 1.00 91.31 87 THR A O 1
ATOM 703 N N . PHE A 1 88 ? 1.327 -2.298 -5.511 1.00 93.19 88 PHE A N 1
ATOM 704 C CA . PHE A 1 88 ? 0.707 -1.156 -4.852 1.00 93.19 88 PHE A CA 1
ATOM 705 C C . PHE A 1 88 ? -0.777 -1.389 -4.571 1.00 93.19 88 PHE A C 1
ATOM 707 O O . PHE A 1 88 ? -1.234 -1.043 -3.483 1.00 93.19 88 PHE A O 1
ATOM 714 N N . SER A 1 89 ? -1.516 -2.009 -5.495 1.00 92.88 89 SER A N 1
ATOM 715 C CA . SER A 1 89 ? -2.927 -2.350 -5.292 1.00 92.88 89 SER A CA 1
ATOM 716 C C . SER A 1 89 ? -3.113 -3.301 -4.105 1.00 92.88 89 SER A C 1
ATOM 718 O O . SER A 1 89 ? -3.987 -3.056 -3.281 1.00 92.88 89 SER A O 1
ATOM 720 N N . SER A 1 90 ? -2.239 -4.300 -3.917 1.00 93.31 90 SER A N 1
ATOM 721 C CA . SER A 1 90 ? -2.292 -5.154 -2.715 1.00 93.31 90 SER A CA 1
ATOM 722 C C . SER A 1 90 ? -2.083 -4.351 -1.419 1.00 93.31 90 SER A C 1
ATOM 724 O O . SER A 1 90 ? -2.848 -4.474 -0.456 1.00 93.31 90 SER A O 1
ATOM 726 N N . ILE A 1 91 ? -1.094 -3.447 -1.400 1.00 95.38 91 ILE A N 1
ATOM 727 C CA . ILE A 1 91 ? -0.859 -2.549 -0.256 1.00 95.38 91 ILE A CA 1
ATOM 728 C C . ILE A 1 91 ? -2.085 -1.659 -0.010 1.00 95.38 91 ILE A C 1
ATOM 730 O O . ILE A 1 91 ? -2.488 -1.482 1.145 1.00 95.38 91 ILE A O 1
ATOM 734 N N . LYS A 1 92 ? -2.692 -1.112 -1.072 1.00 95.31 92 LYS A N 1
ATOM 735 C CA . LYS A 1 92 ? -3.908 -0.292 -1.004 1.00 95.31 92 LYS A CA 1
ATOM 736 C C . LYS A 1 92 ? -5.058 -1.068 -0.372 1.00 95.31 92 LYS A C 1
ATOM 738 O O . LYS A 1 92 ? -5.659 -0.568 0.577 1.00 95.31 92 LYS A O 1
ATOM 743 N N . ASP A 1 93 ? -5.327 -2.279 -0.841 1.00 94.62 93 ASP A N 1
ATOM 744 C CA . ASP A 1 93 ? -6.455 -3.089 -0.378 1.00 94.62 93 ASP A CA 1
ATOM 745 C C . ASP A 1 93 ? -6.320 -3.451 1.106 1.00 94.62 93 ASP A C 1
ATOM 747 O O . ASP A 1 93 ? -7.255 -3.242 1.888 1.00 94.62 93 ASP A O 1
ATOM 751 N N . MET A 1 94 ? -5.129 -3.887 1.537 1.00 94.94 94 MET A N 1
ATOM 752 C CA . MET A 1 94 ? -4.842 -4.118 2.961 1.00 94.94 94 MET A CA 1
ATOM 753 C C . MET A 1 94 ? -5.025 -2.843 3.792 1.00 94.94 94 MET A C 1
ATOM 755 O O . MET A 1 94 ? -5.584 -2.875 4.892 1.00 94.94 94 MET A O 1
ATOM 759 N N . SER A 1 95 ? -4.575 -1.704 3.263 1.00 94.19 95 SER A N 1
ATOM 760 C CA . SER A 1 95 ? -4.706 -0.409 3.933 1.00 94.19 95 SER A CA 1
ATOM 761 C C . SER A 1 95 ? -6.165 0.003 4.075 1.00 94.19 95 SER A C 1
ATOM 763 O O . SER A 1 95 ? -6.570 0.453 5.142 1.00 94.19 95 SER A O 1
ATOM 765 N N . PHE A 1 96 ? -6.974 -0.166 3.030 1.00 94.50 96 PHE A N 1
ATOM 766 C CA . PHE A 1 96 ? -8.388 0.204 3.042 1.00 94.50 96 PHE A CA 1
ATOM 767 C C . PHE A 1 96 ? -9.157 -0.621 4.057 1.00 94.50 96 PHE A C 1
ATOM 769 O O . PHE A 1 96 ? -9.909 -0.045 4.841 1.00 94.50 96 PHE A O 1
ATOM 776 N N . TYR A 1 97 ? -8.884 -1.925 4.105 1.00 94.19 97 TYR A N 1
ATOM 777 C CA . TYR A 1 97 ? -9.450 -2.812 5.110 1.00 94.19 97 TYR A CA 1
ATOM 778 C C . TYR A 1 97 ? -9.149 -2.332 6.537 1.00 94.19 97 TYR A C 1
ATOM 780 O O . TYR A 1 97 ? -10.053 -2.224 7.362 1.00 94.19 97 TYR A O 1
ATOM 788 N N . ILE A 1 98 ? -7.886 -1.993 6.825 1.00 91.31 98 ILE A N 1
ATOM 789 C CA . ILE A 1 98 ? -7.475 -1.467 8.138 1.00 91.31 98 ILE A CA 1
ATOM 790 C C . ILE A 1 98 ? -8.153 -0.123 8.433 1.00 91.31 98 ILE A C 1
ATOM 792 O O . ILE A 1 98 ? -8.565 0.130 9.562 1.00 91.31 98 ILE A O 1
ATOM 796 N N . LEU A 1 99 ? -8.266 0.751 7.433 1.00 90.50 99 LEU A N 1
ATOM 797 C CA . LEU A 1 99 ? -8.830 2.091 7.590 1.00 90.50 99 LEU A CA 1
ATOM 798 C C . LEU A 1 99 ? -10.353 2.094 7.793 1.00 90.50 99 LEU A C 1
ATOM 800 O O . LEU A 1 99 ? -10.881 3.067 8.329 1.00 90.50 99 LEU A O 1
ATOM 804 N N . ASP A 1 100 ? -11.052 1.030 7.393 1.00 90.06 100 ASP A N 1
ATOM 805 C CA . ASP A 1 100 ? -12.500 0.883 7.589 1.00 90.06 100 ASP A CA 1
ATOM 806 C C . ASP A 1 100 ? -12.893 0.419 8.999 1.00 90.06 100 ASP A C 1
ATOM 808 O O . ASP A 1 100 ? -14.038 0.616 9.413 1.00 90.06 100 ASP A O 1
ATOM 812 N N . ASP A 1 101 ? -11.957 -0.134 9.776 1.00 86.62 101 ASP A N 1
ATOM 813 C CA . ASP A 1 101 ? -12.196 -0.563 11.156 1.00 86.62 101 ASP A CA 1
ATOM 814 C C . ASP A 1 101 ? -11.180 0.078 12.110 1.00 86.62 101 ASP A C 1
ATOM 816 O O . ASP A 1 101 ? -10.016 -0.310 12.188 1.00 86.62 101 ASP A O 1
ATOM 820 N N . LYS A 1 102 ? -11.654 1.034 12.923 1.00 82.06 102 LYS A N 1
ATOM 821 C CA . LYS A 1 102 ? -10.826 1.746 13.912 1.00 82.06 102 LYS A CA 1
ATOM 822 C C . LYS A 1 102 ? -10.077 0.819 14.868 1.00 82.06 102 LYS A C 1
ATOM 824 O O . LYS A 1 102 ? -9.019 1.196 15.370 1.00 82.06 102 LYS A O 1
ATOM 829 N N . SER A 1 103 ? -10.610 -0.371 15.151 1.00 84.69 103 SER A N 1
ATOM 830 C CA . SER A 1 103 ? -9.941 -1.335 16.031 1.00 84.69 103 SER A CA 1
ATOM 831 C C . SER A 1 103 ? -8.647 -1.894 15.429 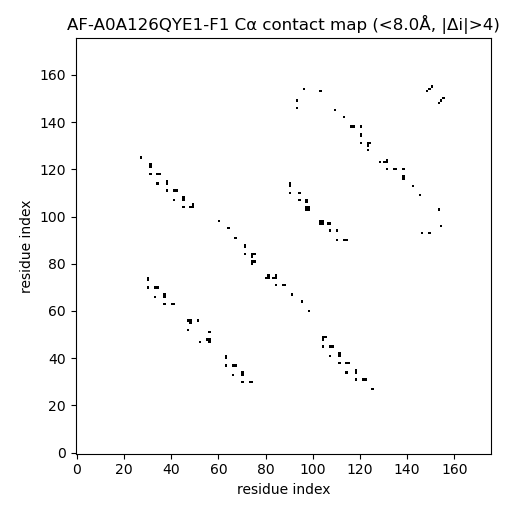1.00 84.69 103 SER A C 1
ATOM 833 O O . SER A 1 103 ? -7.790 -2.370 16.170 1.00 84.69 103 SER A O 1
ATOM 835 N N . LEU A 1 104 ? -8.470 -1.773 14.111 1.00 88.69 104 LEU A N 1
ATOM 836 C CA . LEU A 1 104 ? -7.311 -2.265 13.371 1.00 88.69 104 LEU A CA 1
ATOM 837 C C . LEU A 1 104 ? -6.213 -1.213 13.192 1.00 88.69 104 LEU A C 1
ATOM 839 O O . LEU A 1 104 ? -5.142 -1.533 12.684 1.00 88.69 104 LEU A O 1
ATOM 843 N N . TYR A 1 105 ? -6.418 0.031 13.633 1.00 86.31 105 TYR A N 1
ATOM 844 C CA . TYR A 1 105 ? -5.465 1.126 13.415 1.00 86.31 105 TYR A CA 1
ATOM 845 C C . TYR A 1 105 ? -4.066 0.884 13.994 1.00 86.31 105 TYR A C 1
ATOM 847 O O . TYR A 1 105 ? -3.093 1.453 13.500 1.00 86.31 105 TYR A O 1
ATOM 855 N N . ALA A 1 106 ? -3.936 -0.003 14.983 1.00 84.44 106 ALA A N 1
ATOM 856 C CA . ALA A 1 106 ? -2.641 -0.456 15.487 1.00 84.44 106 ALA A CA 1
ATOM 857 C C . ALA A 1 106 ? -1.767 -1.136 14.407 1.00 84.44 106 ALA A C 1
ATOM 859 O O . ALA A 1 106 ? -0.558 -1.244 14.579 1.00 84.44 106 ALA A O 1
ATOM 860 N N . HIS A 1 107 ? -2.351 -1.570 13.286 1.00 89.62 107 HIS A N 1
ATOM 861 C CA . HIS A 1 107 ? -1.649 -2.199 12.166 1.00 89.62 107 HIS A CA 1
ATOM 862 C C . HIS A 1 107 ? -1.187 -1.213 11.081 1.00 89.62 107 HIS A C 1
ATOM 864 O O . HIS A 1 107 ? -0.572 -1.631 10.104 1.00 89.62 107 HIS A O 1
ATOM 870 N N . LEU A 1 108 ? -1.422 0.095 11.231 1.00 87.25 108 LEU A N 1
ATOM 871 C CA . LEU A 1 108 ? -0.964 1.093 10.252 1.00 87.25 108 LEU A CA 1
ATOM 872 C C . LEU A 1 108 ? 0.569 1.194 10.152 1.00 87.25 108 LEU A C 1
ATOM 874 O O . LEU A 1 108 ? 1.084 1.591 9.110 1.00 87.25 108 LEU A O 1
ATOM 878 N N . GLU A 1 109 ? 1.308 0.796 11.191 1.00 87.31 109 GLU A N 1
ATOM 879 C CA . GLU A 1 109 ? 2.778 0.721 11.155 1.00 87.31 109 GLU A CA 1
ATOM 880 C C . GLU A 1 109 ? 3.275 -0.271 10.093 1.00 87.31 109 GLU A C 1
ATOM 882 O O . GLU A 1 109 ? 4.191 0.021 9.333 1.00 87.31 109 GLU A O 1
ATOM 887 N N . MET A 1 110 ? 2.584 -1.400 9.941 1.00 91.19 110 MET A N 1
ATOM 888 C CA . MET A 1 110 ? 2.869 -2.370 8.884 1.00 91.19 110 MET A CA 1
ATOM 889 C C . MET A 1 110 ? 2.693 -1.757 7.483 1.00 91.19 110 MET A C 1
ATOM 891 O O . MET A 1 110 ? 3.490 -2.021 6.584 1.00 91.19 110 MET A O 1
ATOM 895 N N . ILE A 1 111 ? 1.670 -0.920 7.291 1.00 91.62 111 ILE A N 1
ATOM 896 C CA . ILE A 1 111 ? 1.444 -0.217 6.022 1.00 91.62 111 ILE A CA 1
ATOM 897 C C . ILE A 1 111 ? 2.556 0.809 5.763 1.00 91.62 111 ILE A C 1
ATOM 899 O O . ILE A 1 111 ? 3.033 0.933 4.635 1.00 91.62 111 ILE A O 1
ATOM 903 N N . LEU A 1 112 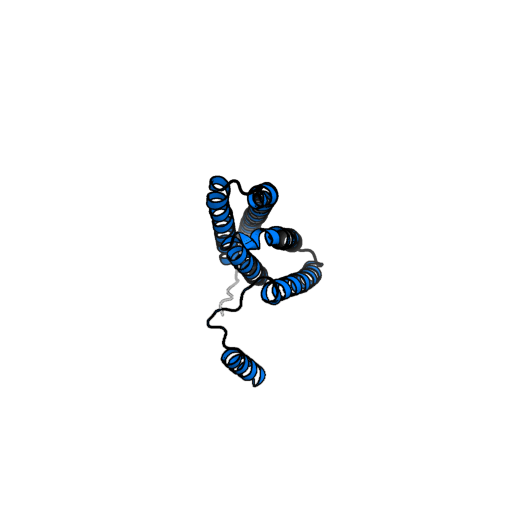? 3.017 1.514 6.801 1.00 90.88 112 LEU A N 1
ATOM 904 C CA . LEU A 1 112 ? 4.152 2.437 6.703 1.00 90.88 112 LEU A CA 1
ATOM 905 C C . LEU A 1 112 ? 5.441 1.742 6.264 1.00 90.88 112 LEU A C 1
ATOM 907 O O . LEU A 1 112 ? 6.173 2.289 5.429 1.00 90.88 112 LEU A O 1
ATOM 911 N N . ASP A 1 113 ? 5.711 0.554 6.803 1.00 92.94 113 ASP A N 1
ATOM 912 C CA . ASP A 1 113 ? 6.864 -0.254 6.410 1.00 92.94 113 ASP A CA 1
ATOM 913 C C . ASP A 1 113 ? 6.777 -0.637 4.930 1.00 92.94 113 ASP A C 1
ATOM 915 O O . ASP A 1 113 ? 7.740 -0.442 4.183 1.00 92.94 113 ASP A O 1
ATOM 919 N N . LEU A 1 114 ? 5.613 -1.118 4.481 1.00 94.81 114 LEU A N 1
ATOM 920 C CA . LEU A 1 114 ? 5.373 -1.489 3.084 1.00 94.81 114 LEU A CA 1
ATOM 921 C C . LEU A 1 114 ? 5.564 -0.300 2.137 1.00 94.81 114 LEU A C 1
ATOM 923 O O . LEU A 1 114 ? 6.317 -0.413 1.172 1.00 94.81 114 LEU A O 1
ATOM 927 N N . ILE A 1 115 ? 4.963 0.857 2.435 1.00 93.81 115 ILE A N 1
ATOM 928 C CA . ILE A 1 115 ? 5.116 2.076 1.621 1.00 93.81 115 ILE A CA 1
ATOM 929 C C . ILE A 1 115 ? 6.577 2.528 1.585 1.00 93.81 115 ILE A C 1
ATOM 931 O O . ILE A 1 115 ? 7.075 2.925 0.534 1.00 93.81 115 ILE A O 1
ATOM 935 N N . THR A 1 116 ? 7.283 2.472 2.717 1.00 92.94 116 THR A N 1
ATOM 936 C CA . THR A 1 116 ? 8.694 2.877 2.785 1.00 92.94 116 THR A CA 1
ATOM 937 C C . THR A 1 116 ? 9.562 2.015 1.878 1.00 92.94 116 THR A C 1
ATOM 939 O O . THR A 1 116 ? 10.295 2.559 1.057 1.00 92.94 116 THR A O 1
ATOM 942 N N . ASN A 1 117 ? 9.440 0.692 1.982 1.00 93.50 117 ASN A N 1
ATOM 943 C CA . ASN A 1 117 ? 10.211 -0.229 1.148 1.00 93.50 117 ASN A CA 1
ATOM 944 C C . ASN A 1 117 ? 9.814 -0.111 -0.331 1.00 93.50 117 ASN A C 1
ATOM 946 O O . ASN A 1 117 ? 10.674 -0.135 -1.208 1.00 93.50 117 ASN A O 1
ATOM 950 N N . PHE A 1 118 ? 8.530 0.106 -0.622 1.00 93.56 118 PHE A N 1
ATOM 951 C CA . PHE A 1 118 ? 8.066 0.325 -1.988 1.00 93.56 118 PHE A CA 1
ATOM 952 C C . PHE A 1 118 ? 8.655 1.598 -2.614 1.00 93.56 118 PHE A C 1
ATOM 954 O O . PHE A 1 118 ? 9.073 1.581 -3.769 1.00 93.56 118 PHE A O 1
ATOM 961 N N . ILE A 1 119 ? 8.770 2.696 -1.857 1.00 92.62 119 ILE A N 1
ATOM 962 C CA . ILE A 1 119 ? 9.448 3.915 -2.330 1.00 92.62 119 ILE A CA 1
ATOM 963 C C . ILE A 1 119 ? 10.889 3.608 -2.761 1.00 92.62 119 ILE A C 1
ATOM 965 O O . ILE A 1 119 ? 11.329 4.113 -3.798 1.00 92.62 119 ILE A O 1
ATOM 969 N N . ASP A 1 120 ? 11.614 2.789 -1.996 1.00 90.50 120 ASP A N 1
ATOM 970 C CA . ASP A 1 120 ? 13.001 2.430 -2.304 1.00 90.50 120 ASP A CA 1
ATOM 971 C C . ASP A 1 120 ? 13.092 1.638 -3.616 1.00 90.50 120 ASP A C 1
ATOM 973 O O . ASP A 1 120 ? 13.910 1.969 -4.478 1.00 90.50 120 ASP A O 1
ATOM 977 N N . ILE A 1 121 ? 12.189 0.677 -3.836 1.00 90.62 121 ILE A N 1
ATOM 978 C CA . ILE A 1 121 ? 12.076 -0.067 -5.102 1.00 90.62 121 ILE A CA 1
ATOM 979 C C . ILE A 1 121 ? 11.908 0.867 -6.298 1.00 90.62 121 ILE A C 1
ATOM 981 O O . ILE A 1 121 ? 12.651 0.778 -7.281 1.00 90.62 121 ILE A O 1
ATOM 985 N N . ILE A 1 122 ? 10.970 1.809 -6.209 1.00 87.94 122 ILE A N 1
ATOM 986 C CA . ILE A 1 122 ? 10.690 2.755 -7.293 1.00 87.94 122 ILE A CA 1
ATOM 987 C C . ILE A 1 122 ? 11.903 3.641 -7.580 1.00 87.94 122 ILE A C 1
ATOM 989 O O . ILE A 1 122 ? 12.219 3.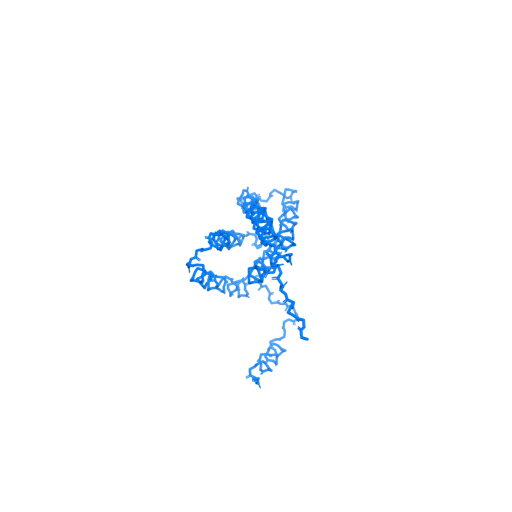915 -8.741 1.00 87.94 122 ILE A O 1
ATOM 993 N N . GLN A 1 123 ? 12.621 4.075 -6.543 1.00 88.62 123 GLN A N 1
ATOM 994 C CA . GLN A 1 123 ? 13.840 4.867 -6.709 1.00 88.62 123 GLN A CA 1
ATOM 995 C C . GLN A 1 123 ? 14.958 4.067 -7.387 1.00 88.62 123 GLN A C 1
ATOM 997 O O . GLN A 1 123 ? 15.638 4.593 -8.275 1.00 88.62 123 GLN A O 1
ATOM 1002 N N . ILE A 1 124 ? 15.116 2.791 -7.029 1.00 87.56 124 ILE A N 1
ATOM 1003 C CA . ILE A 1 124 ? 16.094 1.889 -7.646 1.00 87.56 124 ILE A CA 1
ATOM 1004 C C . ILE A 1 124 ? 15.746 1.665 -9.121 1.00 87.56 124 ILE A C 1
ATOM 1006 O O . ILE A 1 124 ? 16.623 1.832 -9.977 1.00 87.56 124 ILE A O 1
ATOM 1010 N N . LYS A 1 125 ? 14.472 1.403 -9.445 1.00 86.06 125 LYS A N 1
ATOM 1011 C CA . LYS A 1 125 ? 13.998 1.277 -10.833 1.00 86.06 125 LYS A CA 1
ATOM 1012 C C . LYS A 1 125 ? 14.264 2.543 -11.641 1.00 86.06 125 LYS A C 1
ATOM 1014 O O . LYS A 1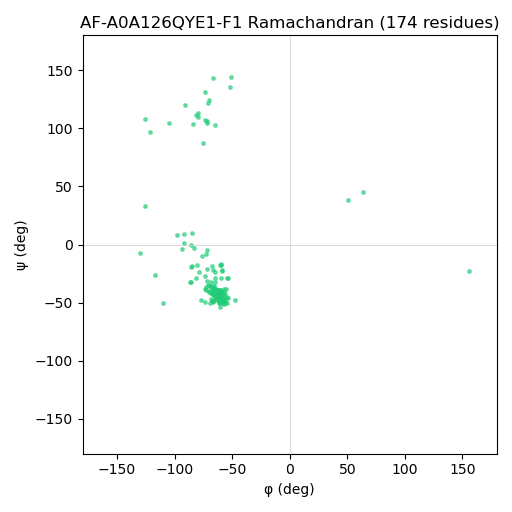 125 ? 14.850 2.473 -12.719 1.00 86.06 125 LYS A O 1
ATOM 1019 N N . LYS A 1 126 ? 13.936 3.718 -11.090 1.00 83.56 126 LYS A N 1
ATOM 1020 C CA . LYS A 1 126 ? 14.197 5.023 -11.724 1.00 83.56 126 LYS A CA 1
ATOM 1021 C C . LYS A 1 126 ? 15.680 5.229 -12.040 1.00 83.56 126 LYS A C 1
ATOM 1023 O O . LYS A 1 126 ? 16.016 5.802 -13.075 1.00 83.56 126 LYS A O 1
ATOM 1028 N N . SER A 1 127 ? 16.569 4.777 -11.157 1.00 83.44 127 SER A N 1
ATOM 1029 C CA . SER A 1 127 ? 18.018 4.882 -11.362 1.00 83.44 127 SER A CA 1
ATOM 1030 C C . SER A 1 127 ? 18.564 3.939 -12.444 1.00 83.44 127 SER A C 1
ATOM 1032 O O . SER A 1 127 ? 19.746 4.027 -12.774 1.00 83.44 127 SER A O 1
ATOM 1034 N N . ASN A 1 128 ? 17.719 3.070 -13.021 1.00 78.44 128 ASN A N 1
ATOM 1035 C CA . ASN A 1 128 ? 18.111 1.982 -13.920 1.00 78.44 128 ASN A CA 1
ATOM 1036 C C . ASN A 1 128 ? 19.236 1.123 -13.315 1.00 78.44 128 ASN A C 1
ATOM 1038 O O . ASN A 1 128 ? 20.167 0.714 -14.017 1.00 78.44 128 ASN A O 1
ATOM 1042 N N . SER A 1 129 ? 19.179 0.891 -11.998 1.00 83.94 129 SER A N 1
ATOM 1043 C CA . SER A 1 129 ? 20.163 0.056 -11.315 1.00 83.94 129 SER A CA 1
ATOM 1044 C C . SER A 1 129 ? 20.039 -1.393 -11.774 1.00 83.94 129 SER A C 1
ATOM 1046 O O . SER A 1 129 ? 18.939 -1.909 -11.975 1.00 83.94 129 SER A O 1
ATOM 1048 N N . ARG A 1 130 ? 21.182 -2.073 -11.890 1.00 85.50 130 ARG A N 1
ATOM 1049 C CA . ARG A 1 130 ? 21.226 -3.515 -12.172 1.00 85.50 130 ARG A CA 1
ATOM 1050 C C . ARG A 1 130 ? 20.659 -4.345 -11.023 1.00 85.50 130 ARG A C 1
ATOM 1052 O O . ARG A 1 130 ? 20.196 -5.452 -11.262 1.00 85.50 130 ARG A O 1
ATOM 1059 N N . ASP A 1 131 ? 20.640 -3.772 -9.825 1.00 88.25 131 ASP A N 1
ATOM 1060 C CA . ASP A 1 131 ? 20.201 -4.436 -8.599 1.00 88.25 131 ASP A CA 1
ATOM 1061 C C . ASP A 1 131 ? 18.669 -4.402 -8.443 1.00 88.25 131 ASP A C 1
ATOM 1063 O O . ASP A 1 131 ? 18.134 -4.962 -7.492 1.00 88.25 131 ASP A O 1
ATOM 1067 N N . TYR A 1 132 ? 17.943 -3.747 -9.363 1.00 89.12 132 TYR A N 1
ATOM 1068 C CA . TYR A 1 132 ? 16.482 -3.635 -9.299 1.00 89.12 132 TYR A CA 1
ATOM 1069 C C . TYR A 1 132 ? 15.793 -5.000 -9.196 1.00 89.12 132 TYR A C 1
ATOM 1071 O O . TYR A 1 132 ? 14.915 -5.154 -8.359 1.00 89.12 132 TYR A O 1
ATOM 1079 N N . VAL A 1 133 ? 16.204 -5.984 -10.002 1.00 88.88 133 VAL A N 1
ATOM 1080 C CA . VAL A 1 133 ? 15.562 -7.310 -10.017 1.00 88.88 133 VAL A CA 1
ATOM 1081 C C . VAL A 1 133 ? 15.707 -8.003 -8.662 1.00 88.88 133 VAL A C 1
ATOM 1083 O O . VAL A 1 133 ? 14.716 -8.446 -8.096 1.00 88.88 133 VAL A O 1
ATOM 1086 N N . GLU A 1 134 ? 16.918 -8.014 -8.100 1.00 91.94 134 GLU A N 1
ATOM 1087 C CA . GLU A 1 134 ? 17.190 -8.594 -6.778 1.00 91.94 134 GLU A CA 1
ATOM 1088 C C . GLU A 1 134 ? 16.372 -7.895 -5.685 1.00 91.94 134 GLU A C 1
ATOM 1090 O O . GLU A 1 134 ? 15.739 -8.546 -4.856 1.00 91.94 134 GLU A O 1
ATOM 1095 N N . LYS A 1 135 ? 16.317 -6.559 -5.707 1.00 91.94 135 LYS A N 1
ATOM 1096 C CA . LYS A 1 135 ? 15.535 -5.800 -4.724 1.00 91.94 135 LYS A CA 1
ATOM 1097 C C . LYS A 1 135 ? 14.034 -5.987 -4.884 1.00 91.94 135 LYS A C 1
ATOM 1099 O O . LYS A 1 135 ? 13.335 -6.071 -3.878 1.00 91.94 135 LYS A O 1
ATOM 1104 N N . GLN A 1 136 ? 13.542 -6.120 -6.109 1.00 90.38 136 GLN A N 1
ATOM 1105 C CA . GLN A 1 136 ? 12.142 -6.433 -6.368 1.00 90.38 136 GLN A CA 1
ATOM 1106 C C . GLN A 1 136 ? 11.774 -7.824 -5.838 1.00 90.38 136 GLN A C 1
ATOM 1108 O O . GLN A 1 136 ? 10.713 -7.986 -5.236 1.00 90.38 136 GLN A O 1
ATOM 1113 N N . GLU A 1 137 ? 12.649 -8.817 -6.001 1.00 91.12 137 GLU A N 1
ATOM 1114 C CA . GLU A 1 137 ? 12.460 -10.159 -5.436 1.00 91.12 137 GLU A CA 1
ATOM 1115 C C . GLU A 1 137 ? 12.463 -10.134 -3.898 1.00 91.12 137 GLU A C 1
ATOM 1117 O O . GLU A 1 137 ? 11.553 -10.685 -3.273 1.00 91.12 137 GLU A O 1
ATOM 1122 N N . GLU A 1 138 ? 13.422 -9.438 -3.275 1.00 93.50 138 GLU A N 1
ATOM 1123 C CA . GLU A 1 138 ? 13.458 -9.236 -1.818 1.00 93.50 138 GLU A CA 1
ATOM 1124 C C . GLU A 1 138 ? 12.161 -8.592 -1.305 1.00 93.50 138 GLU A C 1
ATOM 1126 O O . GLU A 1 138 ? 11.577 -9.053 -0.319 1.00 93.50 138 GLU A O 1
ATOM 1131 N N . PHE A 1 139 ? 11.684 -7.549 -1.988 1.00 94.00 139 PHE A N 1
ATOM 1132 C CA . PHE A 1 139 ? 10.455 -6.863 -1.609 1.00 94.00 139 PHE A CA 1
ATOM 1133 C C . PHE A 1 139 ? 9.208 -7.721 -1.834 1.00 94.00 139 PHE A C 1
ATOM 1135 O O . PHE A 1 139 ? 8.298 -7.694 -1.012 1.00 94.00 139 PHE A O 1
ATOM 1142 N N . SER A 1 140 ? 9.176 -8.540 -2.883 1.00 91.81 140 SER A N 1
ATOM 1143 C CA . SER A 1 140 ? 8.061 -9.461 -3.140 1.00 91.81 140 SER A CA 1
ATOM 1144 C C . SER A 1 140 ? 7.924 -10.502 -2.023 1.00 91.81 140 SER A C 1
ATOM 1146 O O . SER A 1 140 ? 6.819 -10.781 -1.553 1.00 91.81 140 SER A O 1
ATOM 1148 N N . LEU A 1 141 ? 9.049 -11.036 -1.531 1.00 92.94 141 LEU A N 1
ATOM 1149 C CA . LEU A 1 141 ? 9.068 -11.934 -0.369 1.00 92.94 141 LEU A CA 1
ATOM 1150 C C . LEU A 1 141 ? 8.635 -11.215 0.914 1.00 92.94 141 LEU A C 1
ATOM 1152 O O . LEU A 1 141 ? 7.903 -11.777 1.734 1.00 92.94 141 LEU A O 1
ATOM 1156 N N . PHE A 1 142 ? 9.076 -9.969 1.087 1.00 93.69 142 PHE A N 1
ATOM 1157 C CA . PHE A 1 142 ? 8.666 -9.121 2.200 1.00 93.69 142 PHE A CA 1
ATOM 1158 C C . PHE A 1 142 ? 7.152 -8.872 2.190 1.00 93.69 142 PHE A C 1
ATOM 1160 O O . PHE A 1 142 ? 6.495 -9.129 3.198 1.00 93.69 142 PHE A O 1
ATOM 1167 N N . LEU A 1 143 ? 6.587 -8.461 1.052 1.00 94.19 143 LEU A N 1
ATOM 1168 C CA . LEU A 1 143 ? 5.151 -8.257 0.864 1.00 94.19 143 LEU A CA 1
ATOM 1169 C C . LEU A 1 143 ? 4.369 -9.534 1.164 1.00 94.19 143 LEU A C 1
ATOM 1171 O O . LEU A 1 143 ? 3.467 -9.497 1.994 1.00 94.19 143 LEU A O 1
ATOM 1175 N N . SER A 1 144 ? 4.775 -10.667 0.584 1.00 92.06 144 SER A N 1
ATOM 1176 C CA . SER A 1 144 ? 4.102 -11.961 0.779 1.00 92.06 144 SER A CA 1
ATOM 1177 C C . SER A 1 144 ? 3.984 -12.335 2.262 1.00 92.06 144 SER A C 1
ATOM 1179 O O . SER A 1 144 ? 2.963 -12.853 2.713 1.00 92.06 144 SER A O 1
ATOM 1181 N N . LYS A 1 145 ? 5.016 -12.039 3.063 1.00 92.56 145 LYS A N 1
ATOM 1182 C CA . LYS A 1 145 ? 4.993 -12.269 4.514 1.00 92.56 145 LYS A CA 1
ATOM 1183 C C . LYS A 1 145 ? 3.956 -11.389 5.222 1.00 92.56 145 LYS A C 1
ATOM 1185 O O . LYS A 1 145 ? 3.297 -11.850 6.156 1.00 92.56 145 LYS A O 1
ATOM 1190 N N . TYR A 1 146 ? 3.832 -10.129 4.814 1.00 94.19 146 TYR A N 1
ATOM 1191 C CA . TYR A 1 146 ? 2.847 -9.206 5.377 1.00 94.19 146 TYR A CA 1
ATOM 1192 C C . TYR A 1 146 ? 1.424 -9.523 4.917 1.00 94.19 146 TYR A C 1
ATOM 1194 O O . TYR A 1 146 ? 0.520 -9.477 5.745 1.00 94.19 146 TYR A O 1
ATOM 1202 N N . GLU A 1 147 ? 1.231 -9.926 3.662 1.00 90.25 147 GLU A N 1
ATOM 1203 C CA . GLU A 1 147 ? -0.048 -10.431 3.154 1.00 90.25 147 GLU A CA 1
ATOM 1204 C C . GLU A 1 147 ? 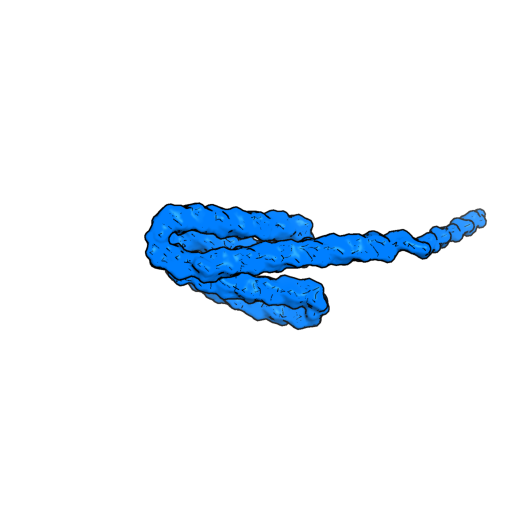-0.491 -11.662 3.940 1.00 90.25 147 GLU A C 1
ATOM 1206 O O . GLU A 1 147 ? -1.610 -11.707 4.446 1.00 90.25 147 GLU A O 1
ATOM 1211 N N . GLN A 1 148 ? 0.406 -12.634 4.133 1.00 88.50 148 GLN A N 1
ATOM 1212 C CA . GLN A 1 148 ? 0.102 -13.816 4.934 1.00 88.50 148 GLN A CA 1
ATOM 1213 C C . GLN A 1 148 ? -0.352 -13.421 6.342 1.00 88.50 148 GLN A C 1
ATOM 1215 O O . GLN A 1 148 ? -1.410 -13.862 6.783 1.00 88.50 148 GLN A O 1
ATOM 1220 N N . LYS A 1 149 ? 0.405 -12.548 7.020 1.00 90.25 149 LYS A N 1
ATOM 1221 C CA . LYS A 1 149 ? 0.035 -12.040 8.347 1.00 90.25 149 LYS A CA 1
ATOM 1222 C C . LYS A 1 149 ? -1.325 -11.340 8.328 1.00 90.25 149 LYS A C 1
ATOM 1224 O O . LYS A 1 149 ? -2.142 -11.575 9.216 1.00 90.25 149 LYS A O 1
ATOM 1229 N N . PHE A 1 150 ? -1.570 -10.491 7.333 1.00 91.69 150 PHE A N 1
ATOM 1230 C CA . PHE A 1 150 ? -2.832 -9.782 7.173 1.00 91.69 150 PHE A CA 1
ATOM 1231 C C . PHE A 1 150 ? -3.997 -10.763 7.082 1.00 91.69 150 PHE A C 1
ATOM 1233 O O . PHE A 1 150 ? -4.934 -10.659 7.872 1.00 91.69 150 PHE A O 1
ATOM 1240 N N . TYR A 1 151 ? -3.916 -11.762 6.206 1.00 86.50 151 TYR A N 1
ATOM 1241 C CA . TYR A 1 151 ? -5.008 -12.712 6.017 1.00 86.50 151 TYR A CA 1
ATOM 1242 C C . TYR A 1 151 ? -5.229 -13.635 7.218 1.00 86.50 151 TYR A C 1
ATOM 1244 O O . TYR A 1 151 ? -6.368 -14.006 7.494 1.00 86.50 151 TYR A O 1
ATOM 1252 N N . THR A 1 152 ? -4.176 -13.987 7.960 1.00 84.69 152 THR A N 1
ATOM 1253 C CA . THR A 1 152 ? -4.293 -14.904 9.104 1.00 84.69 152 THR A CA 1
ATOM 1254 C C . THR A 1 152 ? -4.664 -14.222 10.418 1.00 84.69 152 THR A C 1
ATOM 1256 O O . THR A 1 152 ? -5.308 -14.850 11.256 1.00 84.69 152 THR A O 1
ATOM 1259 N N . GLU A 1 153 ? -4.228 -12.978 10.641 1.00 87.31 153 GLU A N 1
ATOM 1260 C CA . GLU A 1 153 ? -4.323 -12.312 11.953 1.00 87.31 153 GLU A CA 1
ATOM 1261 C C . GLU A 1 153 ? -5.207 -11.058 11.957 1.00 87.31 153 GLU A C 1
ATOM 1263 O O . GLU A 1 153 ? -5.723 -10.694 13.013 1.00 87.31 153 GLU A O 1
ATOM 1268 N N . ILE A 1 154 ? -5.368 -10.380 10.815 1.00 88.88 154 ILE A N 1
ATOM 1269 C CA . ILE A 1 154 ? -6.011 -9.055 10.740 1.00 88.88 154 ILE A CA 1
ATOM 1270 C C . ILE A 1 154 ? -7.363 -9.151 10.037 1.00 88.88 154 ILE A C 1
ATOM 1272 O O . ILE A 1 154 ? -8.375 -8.663 10.545 1.00 88.88 154 ILE A O 1
ATOM 1276 N N . SER A 1 155 ? -7.386 -9.781 8.864 1.00 86.44 155 SER A N 1
ATOM 1277 C CA . SER A 1 155 ? -8.600 -9.944 8.086 1.00 86.44 155 SER A CA 1
ATOM 1278 C C . SER A 1 155 ? -9.517 -10.939 8.788 1.00 86.44 155 SER A C 1
ATOM 1280 O O . SER A 1 155 ? -9.138 -12.074 9.081 1.00 86.44 155 SER A O 1
ATOM 1282 N N . LYS A 1 156 ? -10.744 -10.517 9.071 1.00 77.94 156 LYS A N 1
ATOM 1283 C CA . LYS A 1 156 ? -11.801 -11.438 9.473 1.00 77.94 156 LYS A CA 1
ATOM 1284 C C . LYS A 1 156 ? -12.242 -12.214 8.232 1.00 77.94 156 LYS A C 1
ATOM 1286 O O . LYS A 1 156 ? -12.532 -11.574 7.215 1.00 77.94 156 LYS A O 1
ATOM 1291 N N . PRO A 1 157 ? -12.345 -13.553 8.308 1.00 66.50 157 PRO A N 1
ATOM 1292 C CA . PRO A 1 157 ? -13.000 -14.326 7.267 1.00 66.50 157 PRO A CA 1
ATOM 1293 C C . PRO A 1 157 ? -14.380 -13.728 7.001 1.00 66.50 157 PRO A C 1
ATOM 1295 O O . PRO A 1 157 ? -15.099 -13.374 7.938 1.00 66.50 157 PRO A O 1
ATOM 1298 N N . SER A 1 158 ? -14.735 -13.591 5.726 1.00 61.69 158 SER A N 1
ATOM 1299 C CA . SER A 1 158 ? -16.086 -13.195 5.334 1.00 61.69 158 SER A CA 1
ATOM 1300 C C . SER A 1 158 ? -17.113 -14.095 6.031 1.00 61.69 158 SER A C 1
ATOM 1302 O O . SER A 1 158 ? -16.890 -15.295 6.161 1.00 61.69 158 SER A O 1
ATOM 1304 N N . GLU A 1 159 ? -18.273 -13.564 6.419 1.00 60.72 159 GLU A N 1
ATOM 1305 C CA . GLU A 1 159 ? -19.395 -14.413 6.864 1.00 60.72 159 GLU A CA 1
ATOM 1306 C C . GLU A 1 159 ? -19.854 -15.385 5.757 1.00 60.72 159 GLU A C 1
ATOM 1308 O O . GLU A 1 159 ? -20.500 -16.392 6.031 1.00 60.72 159 GLU A O 1
ATOM 1313 N N . TYR A 1 160 ? -19.475 -15.094 4.508 1.00 61.62 160 TYR A N 1
ATOM 1314 C CA . TYR A 1 160 ? -19.677 -15.926 3.324 1.00 61.62 160 TYR A CA 1
ATOM 1315 C C . TYR A 1 160 ? -18.438 -16.758 2.952 1.00 61.62 160 TYR A C 1
ATOM 1317 O O . TYR A 1 160 ? -18.401 -17.336 1.868 1.00 61.62 160 TYR A O 1
ATOM 1325 N N . TYR A 1 161 ? -17.401 -16.780 3.799 1.00 58.81 161 TYR A N 1
ATOM 1326 C CA . TYR A 1 161 ? -16.223 -17.623 3.613 1.00 58.81 161 TYR A CA 1
ATOM 1327 C C . TYR A 1 161 ? -16.646 -19.087 3.723 1.00 58.81 161 TYR A C 1
ATOM 1329 O O . TYR A 1 161 ? -16.891 -19.608 4.811 1.00 58.81 161 TYR A O 1
ATOM 1337 N N . ASP A 1 162 ? -16.750 -19.736 2.570 1.00 65.75 162 ASP A N 1
ATOM 1338 C CA . ASP A 1 162 ? -16.995 -21.162 2.461 1.00 65.75 162 ASP A CA 1
ATOM 1339 C C . ASP A 1 162 ? -15.697 -21.859 2.059 1.00 65.75 162 ASP A C 1
ATOM 1341 O O . ASP A 1 162 ? -15.261 -21.821 0.905 1.00 65.75 162 ASP A O 1
ATOM 1345 N N . GLU A 1 163 ? -15.086 -22.509 3.044 1.00 66.62 163 GLU A N 1
ATOM 1346 C CA . GLU A 1 163 ? -13.856 -23.288 2.908 1.00 66.62 163 GLU A CA 1
ATOM 1347 C C . GLU A 1 163 ? -13.980 -24.353 1.805 1.00 66.62 163 GLU A C 1
ATOM 1349 O O . GLU A 1 163 ? -13.010 -24.674 1.118 1.00 66.62 163 GLU A O 1
ATOM 1354 N N . ARG A 1 164 ? -15.203 -24.845 1.569 1.00 68.19 164 ARG A N 1
ATOM 1355 C CA . ARG A 1 164 ? -15.501 -25.780 0.489 1.00 68.19 164 ARG A CA 1
ATOM 1356 C C . ARG A 1 164 ? -15.388 -25.122 -0.884 1.00 68.19 164 ARG A C 1
ATOM 1358 O O . ARG A 1 164 ? -14.696 -25.669 -1.734 1.00 68.19 164 ARG A O 1
ATOM 1365 N N . THR A 1 165 ? -16.013 -23.965 -1.101 1.00 67.31 165 THR A N 1
ATOM 1366 C CA . THR A 1 165 ? -15.913 -23.217 -2.368 1.00 67.31 165 THR A CA 1
ATOM 1367 C C . THR A 1 165 ? -14.459 -22.847 -2.681 1.00 67.31 165 THR A C 1
ATOM 1369 O O . THR A 1 165 ? -14.006 -22.989 -3.815 1.00 67.31 165 THR A O 1
ATOM 1372 N N . LEU A 1 166 ? -13.689 -22.438 -1.670 1.00 67.38 166 LEU A N 1
ATOM 1373 C CA . LEU A 1 166 ? -12.261 -22.137 -1.821 1.00 67.38 166 LEU A CA 1
ATOM 1374 C C . LEU A 1 166 ? -11.435 -23.390 -2.143 1.00 67.38 166 LEU A C 1
ATOM 1376 O O . LEU A 1 166 ? -10.564 -23.345 -3.012 1.00 67.38 166 LEU A O 1
ATOM 1380 N N . GLY A 1 167 ? -11.747 -24.523 -1.511 1.00 70.94 167 GLY A N 1
ATOM 1381 C CA . GLY A 1 167 ? -11.170 -25.822 -1.856 1.00 70.94 167 GLY A CA 1
ATOM 1382 C C . GLY A 1 167 ? -11.505 -26.260 -3.285 1.00 70.94 167 GLY A C 1
ATOM 1383 O O . GLY A 1 167 ? -10.633 -26.751 -3.996 1.00 70.94 167 GLY A O 1
ATOM 1384 N N . GLU A 1 168 ? -12.737 -26.031 -3.743 1.00 73.50 168 GLU A N 1
ATOM 1385 C CA . GLU A 1 168 ? -13.176 -26.320 -5.114 1.00 73.50 168 GLU A CA 1
ATOM 1386 C C . GLU A 1 168 ? -12.432 -25.444 -6.143 1.00 73.50 168 GLU A C 1
ATOM 1388 O O . GLU A 1 168 ? -11.959 -25.964 -7.156 1.00 73.50 168 GLU A O 1
ATOM 1393 N N . ILE A 1 169 ? -12.233 -24.150 -5.861 1.00 71.62 169 ILE A N 1
ATOM 1394 C CA . ILE A 1 169 ? -11.423 -23.243 -6.698 1.00 71.62 169 ILE A CA 1
ATOM 1395 C C . ILE A 1 169 ? -9.956 -23.688 -6.725 1.00 71.62 169 ILE A C 1
ATOM 1397 O O . ILE A 1 169 ? -9.363 -23.790 -7.797 1.00 71.62 169 ILE A O 1
ATOM 1401 N N . THR A 1 170 ? -9.374 -23.986 -5.562 1.00 68.00 170 THR A N 1
ATOM 1402 C CA . THR A 1 170 ? -7.957 -24.364 -5.437 1.00 68.00 170 THR A CA 1
ATOM 1403 C C . THR A 1 170 ? -7.665 -25.670 -6.173 1.00 68.00 170 THR A C 1
ATOM 1405 O O . THR A 1 170 ? -6.698 -25.749 -6.925 1.00 68.00 170 THR A O 1
ATOM 1408 N N . ASN A 1 171 ? -8.533 -26.674 -6.027 1.00 69.69 171 ASN A N 1
ATOM 1409 C CA . ASN A 1 171 ? -8.405 -27.936 -6.757 1.00 69.69 171 ASN A CA 1
ATOM 1410 C C . ASN A 1 171 ? -8.549 -27.728 -8.269 1.00 69.69 171 ASN A C 1
ATOM 1412 O O . ASN A 1 171 ? -7.778 -28.290 -9.036 1.00 69.69 171 ASN A O 1
ATOM 1416 N N . SER A 1 172 ? -9.466 -26.856 -8.699 1.00 72.81 172 SER A N 1
ATOM 1417 C CA . SER A 1 172 ? -9.637 -26.537 -10.123 1.00 72.81 172 SER A CA 1
ATOM 1418 C C . SER A 1 172 ? -8.417 -25.837 -10.735 1.00 72.81 172 SER A C 1
ATOM 1420 O O . SER A 1 172 ? -8.175 -25.973 -11.930 1.00 72.81 172 SER A O 1
ATOM 1422 N N . LEU A 1 173 ? -7.653 -25.084 -9.936 1.00 65.81 173 LEU A N 1
ATOM 1423 C CA . LEU A 1 173 ? -6.411 -24.433 -10.368 1.00 65.81 173 LEU A CA 1
ATOM 1424 C C . LEU A 1 173 ? -5.204 -25.382 -10.369 1.00 65.81 173 LEU A C 1
ATOM 1426 O O . LEU A 1 173 ? -4.284 -25.173 -11.151 1.00 65.81 173 LEU A O 1
ATOM 1430 N N . LEU A 1 174 ? -5.194 -26.395 -9.497 1.00 72.38 174 LEU A N 1
ATOM 1431 C CA . LEU A 1 174 ? -4.117 -27.389 -9.392 1.00 72.38 174 LEU A CA 1
ATOM 1432 C C . LEU A 1 174 ? -4.270 -28.565 -10.372 1.00 72.38 174 LEU A C 1
ATOM 1434 O O . LEU A 1 174 ? -3.290 -29.261 -10.627 1.00 72.38 174 LEU A O 1
ATOM 1438 N N . ASP A 1 175 ? -5.470 -28.777 -10.915 1.00 54.47 175 ASP A N 1
ATOM 1439 C CA . ASP A 1 175 ? -5.758 -29.770 -11.962 1.00 54.47 175 ASP A CA 1
ATOM 1440 C C . ASP A 1 175 ? -5.486 -29.249 -13.402 1.00 54.47 175 ASP A C 1
ATOM 1442 O O . ASP A 1 175 ? -5.847 -29.917 -14.377 1.00 54.47 175 ASP A O 1
ATOM 1446 N N . LEU A 1 176 ? -4.849 -28.075 -13.553 1.00 46.91 176 LEU A N 1
ATOM 1447 C CA . LEU A 1 176 ? -4.376 -27.478 -14.821 1.00 46.91 176 LEU A CA 1
ATOM 1448 C C . LEU A 1 176 ? -2.874 -27.711 -15.043 1.00 46.91 176 LEU A C 1
ATOM 1450 O O . LEU A 1 176 ? -2.503 -27.969 -16.214 1.00 46.91 176 LEU A O 1
#

Solvent-accessible surface area (backbone atoms only — not comparable to full-atom values): 10267 Å² total; per-residue (Å²): 138,83,85,82,79,84,80,79,78,89,70,69,74,60,56,59,52,51,51,52,51,52,52,49,51,54,50,49,54,53,52,55,48,51,52,50,51,50,47,48,55,48,65,77,31,50,65,51,52,76,68,60,47,68,77,62,45,56,60,46,48,49,54,52,51,54,47,50,52,54,52,49,63,54,37,76,74,35,86,92,37,55,73,54,37,58,55,48,50,54,55,46,53,58,47,50,59,33,66,75,35,79,90,41,52,86,53,51,62,61,52,49,53,51,53,52,55,48,52,52,51,52,53,36,50,73,69,68,45,87,59,34,64,62,51,50,52,56,48,51,56,53,47,51,54,51,51,51,47,36,60,74,75,66,50,73,78,55,98,79,64,46,70,64,61,52,48,53,53,51,51,61,62,70,77,109

Sequence (176 aa):
MEHVTNNIMPGKSIIIQSDYISQGAKFYDSFVNALKELKEIISSKVEKIVHNEEKSSTQLVLDIKESFESIEDILAKSPLYEDEYFTFSSIKDMSFYILDDKSLYAHLEMILDLITNFIDIIQIKKSNSRDYVEKQEEFSLFLSKYEQKFYTEISKPSEYYDERTLGEITNSLLDL